Protein AF-A0A6S7KGS9-F1 (afdb_monomer)

Mean predicted aligned error: 4.2 Å

Sequence (75 aa):
MTINYDALIVRSATKVTDEVLKAGRRLKLVGRAGTGVDNIDIKSATRNGVIVMNTPSGNTLSAAEHTCAMIISLA

pLDDT: mean 93.19, std 9.09, range [47.19, 98.25]

Solvent-accessible surface area (backbone atoms only — not comparable to full-atom values): 4454 Å² total; per-residue (Å²): 134,88,85,74,48,52,63,46,81,41,50,83,86,55,70,44,43,58,69,57,55,65,71,35,84,58,39,44,36,38,40,34,72,38,63,70,61,91,44,44,44,60,70,48,29,54,76,66,64,27,46,79,46,58,36,73,72,76,54,52,64,62,52,50,54,50,49,54,50,53,59,60,72,76,108

InterPro domains:
  IPR006139 D-isomer specific 2-hydroxyacid dehydrogenase, catalytic domain [PF00389] (4-67)

Organism: Paramuricea clavata (NCBI:txid317549)

Foldseek 3Di:
DDDADQEAEDEDPAAADLVNLVVRLNHAEYEYAAADDVRHPPVSCVVSNHYYYYDHPPCVVVVVVVVVVVVVVVD

Radius of gyration: 16.84 Å; Cα contacts (8 Å, |Δi|>4): 95; chains: 1; bounding box: 46×19×45 Å

Structure (mmCIF, N/CA/C/O backbone):
data_AF-A0A6S7KGS9-F1
#
_entry.id   AF-A0A6S7KGS9-F1
#
loop_
_atom_site.group_PDB
_atom_site.id
_atom_site.type_symbol
_atom_site.label_atom_id
_atom_site.label_alt_id
_atom_site.label_comp_id
_atom_site.label_asym_id
_atom_site.label_entity_id
_atom_site.label_seq_id
_atom_site.pdbx_PDB_ins_code
_atom_site.Cartn_x
_atom_site.Cartn_y
_atom_site.Cartn_z
_atom_site.occupancy
_atom_site.B_iso_or_equiv
_atom_site.auth_seq_id
_atom_site.auth_comp_id
_atom_site.auth_asym_id
_atom_site.auth_atom_id
_atom_site.pdbx_PDB_model_num
ATOM 1 N N . MET A 1 1 ? -29.157 -7.253 9.961 1.00 47.19 1 MET A N 1
ATOM 2 C CA . MET A 1 1 ? -27.924 -7.961 9.558 1.00 47.19 1 MET A CA 1
ATOM 3 C C . MET A 1 1 ? -26.808 -6.931 9.460 1.00 47.19 1 MET A C 1
ATOM 5 O O . MET A 1 1 ? -26.652 -6.302 8.425 1.00 47.19 1 MET A O 1
ATOM 9 N N . THR A 1 2 ? -26.123 -6.635 10.566 1.00 55.34 2 THR A N 1
ATOM 10 C CA . THR A 1 2 ? -25.054 -5.623 10.586 1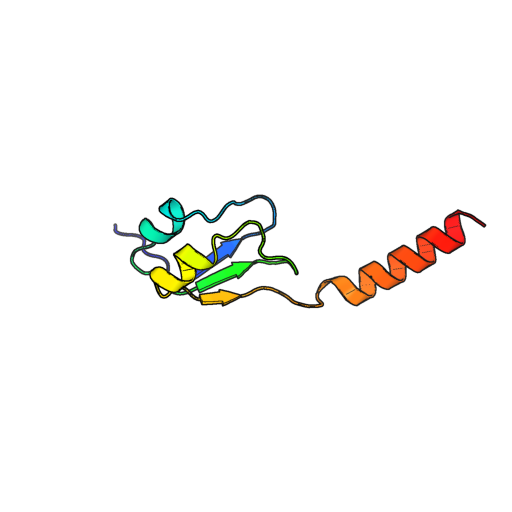.00 55.34 2 THR A CA 1
ATOM 11 C C . THR A 1 2 ? -23.773 -6.288 10.111 1.00 55.34 2 THR A C 1
ATOM 13 O O . THR A 1 2 ? -23.083 -6.967 10.872 1.00 55.34 2 THR A O 1
ATOM 16 N N . ILE A 1 3 ? -23.525 -6.184 8.808 1.00 57.81 3 ILE A N 1
ATOM 17 C CA . ILE A 1 3 ? -22.279 -6.642 8.213 1.00 57.81 3 ILE A CA 1
ATOM 18 C C . ILE A 1 3 ? -21.207 -5.657 8.662 1.00 57.81 3 ILE A C 1
ATOM 20 O O . ILE A 1 3 ? -21.229 -4.495 8.263 1.00 57.81 3 ILE A O 1
ATOM 24 N N . ASN A 1 4 ? -20.292 -6.101 9.516 1.00 82.44 4 ASN A N 1
ATOM 25 C CA . ASN A 1 4 ? -19.174 -5.265 9.917 1.00 82.44 4 ASN A CA 1
ATOM 26 C C . ASN A 1 4 ? -17.887 -5.972 9.526 1.00 82.44 4 ASN A C 1
ATOM 28 O O . ASN A 1 4 ? -17.708 -7.156 9.811 1.00 82.44 4 ASN A O 1
ATOM 32 N N . TYR A 1 5 ? -16.997 -5.198 8.928 1.00 90.81 5 TYR A N 1
ATOM 33 C CA . TYR A 1 5 ? -15.729 -5.660 8.401 1.00 90.81 5 TYR A CA 1
ATOM 34 C C . TYR A 1 5 ? -14.591 -5.154 9.282 1.00 90.81 5 TYR A C 1
ATOM 36 O O . TYR A 1 5 ? -14.590 -3.990 9.687 1.00 90.81 5 TYR A O 1
ATOM 44 N N . ASP A 1 6 ? -13.623 -6.023 9.559 1.00 95.06 6 ASP A N 1
ATOM 45 C CA . ASP A 1 6 ? -12.401 -5.664 10.282 1.00 95.06 6 ASP A CA 1
ATOM 46 C C . ASP A 1 6 ? -11.325 -5.078 9.355 1.00 95.06 6 ASP A C 1
ATOM 48 O O . ASP A 1 6 ? -10.446 -4.350 9.815 1.00 95.06 6 ASP A O 1
ATOM 52 N N . ALA A 1 7 ? -11.388 -5.363 8.051 1.00 95.75 7 ALA A N 1
ATOM 53 C CA . ALA A 1 7 ? -10.396 -4.916 7.081 1.00 95.75 7 ALA A CA 1
ATOM 54 C C . ALA A 1 7 ? -11.022 -4.492 5.748 1.00 95.75 7 ALA A C 1
ATOM 56 O O . ALA A 1 7 ? -12.039 -5.037 5.318 1.00 95.75 7 ALA A O 1
ATOM 57 N N . LEU A 1 8 ? -10.368 -3.542 5.082 1.00 96.00 8 LEU A N 1
ATOM 58 C CA . LEU A 1 8 ? -10.700 -3.059 3.747 1.00 96.00 8 LEU A CA 1
ATOM 59 C C . LEU A 1 8 ? -9.474 -3.223 2.842 1.00 96.00 8 LEU A C 1
ATOM 61 O O . LEU A 1 8 ? -8.408 -2.696 3.151 1.00 96.00 8 LEU A O 1
ATOM 65 N N . ILE A 1 9 ? -9.624 -3.926 1.719 1.00 96.62 9 ILE A N 1
ATOM 66 C CA . ILE A 1 9 ? -8.548 -4.120 0.738 1.00 96.62 9 ILE A CA 1
ATOM 67 C C . ILE A 1 9 ? -8.849 -3.308 -0.518 1.00 96.62 9 ILE A C 1
ATOM 69 O O . ILE A 1 9 ? -9.931 -3.422 -1.092 1.00 96.62 9 ILE A O 1
ATOM 73 N N . VAL A 1 10 ? -7.892 -2.487 -0.948 1.00 96.75 10 VAL A N 1
ATOM 74 C CA . VAL A 1 10 ? -8.055 -1.559 -2.075 1.00 96.75 10 VAL A CA 1
ATOM 75 C C . VAL A 1 10 ? -6.888 -1.603 -3.057 1.00 96.75 10 VAL A C 1
A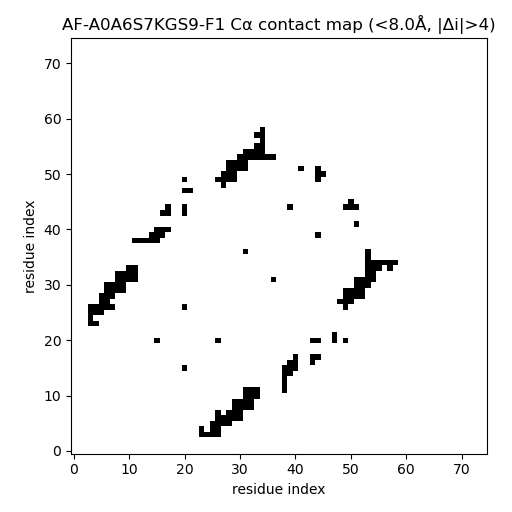TOM 77 O O . VAL A 1 10 ? -5.785 -2.063 -2.758 1.00 96.75 10 VAL A O 1
ATOM 80 N N . ARG A 1 11 ? -7.142 -1.064 -4.252 1.00 95.50 11 ARG A N 1
ATOM 81 C CA . ARG A 1 11 ? -6.146 -0.743 -5.286 1.00 95.50 11 ARG A CA 1
ATOM 82 C C . ARG A 1 11 ? -6.135 0.765 -5.555 1.00 95.50 11 ARG A C 1
ATOM 84 O O . ARG A 1 11 ? -6.727 1.525 -4.800 1.00 95.50 11 ARG A O 1
ATOM 91 N N . SER A 1 12 ? -5.459 1.200 -6.617 1.00 93.50 12 SER A N 1
ATOM 92 C CA . SER A 1 12 ? -5.236 2.612 -6.965 1.00 93.50 12 SER A CA 1
ATOM 93 C C . SER A 1 12 ? -6.507 3.441 -7.189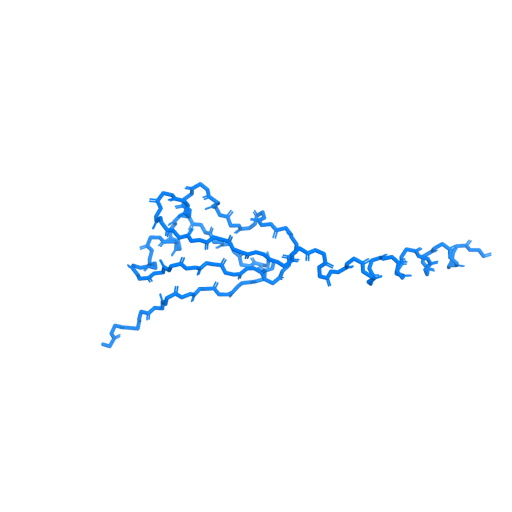 1.00 93.50 12 SER A C 1
ATOM 95 O O . SER A 1 12 ? -6.509 4.627 -6.862 1.00 93.50 12 SER A O 1
ATOM 97 N N . ALA A 1 13 ? -7.573 2.846 -7.731 1.00 95.50 13 ALA A N 1
ATOM 98 C CA . ALA A 1 13 ? -8.788 3.577 -8.099 1.00 95.50 13 ALA A CA 1
ATOM 99 C C . ALA A 1 13 ? -9.622 4.024 -6.886 1.00 95.50 13 ALA A C 1
ATOM 101 O O . ALA A 1 13 ? -10.170 5.125 -6.877 1.00 95.50 13 ALA A O 1
ATOM 102 N N . THR A 1 14 ? -9.712 3.189 -5.850 1.00 96.50 14 THR A N 1
ATOM 103 C CA . THR A 1 14 ? -10.558 3.457 -4.681 1.00 96.50 14 THR A CA 1
ATOM 104 C C . THR A 1 14 ? -9.968 4.579 -3.837 1.00 96.50 14 THR A C 1
ATOM 106 O O . THR A 1 14 ? -8.793 4.522 -3.483 1.00 96.50 14 THR A O 1
ATOM 109 N N . LYS A 1 15 ? -10.774 5.577 -3.468 1.00 97.50 15 LYS A N 1
ATOM 110 C CA . LYS A 1 15 ? -10.386 6.632 -2.525 1.00 97.50 15 LYS A CA 1
ATOM 111 C C . LYS A 1 15 ? -10.916 6.291 -1.136 1.00 97.50 15 LYS A C 1
ATOM 113 O O . LYS A 1 15 ? -12.123 6.174 -0.950 1.00 97.50 15 LYS A O 1
ATOM 118 N N . VAL A 1 16 ? -10.021 6.120 -0.171 1.00 97.3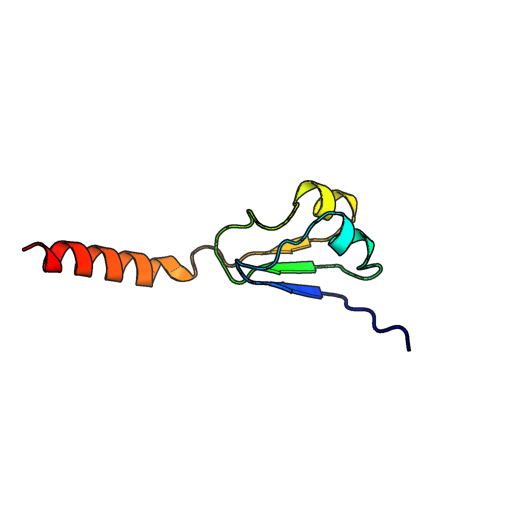8 16 VAL A N 1
ATOM 119 C CA . VAL A 1 16 ? -10.370 5.855 1.228 1.00 97.38 16 VAL A CA 1
ATOM 120 C C . VAL A 1 16 ? -10.318 7.181 1.977 1.00 97.38 16 VAL A C 1
ATOM 122 O O . VAL A 1 16 ? -9.266 7.605 2.455 1.00 97.38 16 VAL A O 1
ATOM 125 N N . THR A 1 17 ? -11.455 7.869 1.990 1.00 97.50 17 THR A N 1
ATOM 126 C CA . THR A 1 17 ? -11.635 9.178 2.629 1.00 97.50 17 THR A CA 1
ATOM 127 C C . THR A 1 17 ? -11.988 9.033 4.113 1.00 97.50 17 THR A C 1
ATOM 129 O O . THR A 1 17 ? -12.301 7.940 4.589 1.00 97.50 17 THR A O 1
ATOM 132 N N . ASP A 1 18 ? -11.989 10.147 4.849 1.00 96.50 18 ASP A N 1
ATOM 133 C CA . ASP A 1 18 ? -12.469 10.205 6.239 1.00 96.50 18 ASP A CA 1
ATOM 134 C C . ASP A 1 18 ? -13.899 9.652 6.398 1.00 96.50 18 ASP A C 1
ATOM 136 O O . ASP A 1 18 ? -14.180 8.930 7.351 1.00 96.50 18 ASP A O 1
ATOM 140 N N . GLU A 1 19 ? -14.786 9.912 5.432 1.00 95.44 19 GLU A N 1
ATOM 141 C CA . GLU A 1 19 ? -16.161 9.394 5.432 1.00 95.44 19 GLU A CA 1
ATOM 142 C C . GLU A 1 19 ? -16.202 7.863 5.358 1.00 95.44 19 GLU A C 1
ATOM 144 O O . GLU A 1 19 ? -16.926 7.222 6.122 1.00 95.44 19 GLU A O 1
ATOM 149 N N . VAL A 1 20 ? -15.378 7.267 4.489 1.00 94.31 20 VAL A N 1
ATOM 150 C CA . VAL A 1 20 ? -15.260 5.805 4.361 1.00 94.31 20 VAL A CA 1
ATOM 151 C C . VAL A 1 20 ? -14.754 5.193 5.668 1.00 94.3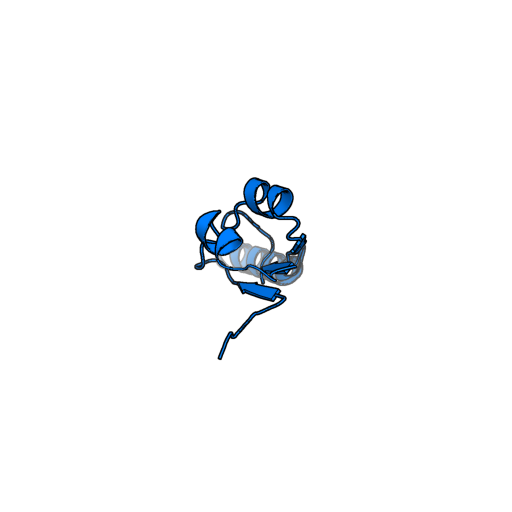1 20 VAL A C 1
ATOM 153 O O . VAL A 1 20 ? -15.290 4.187 6.135 1.00 94.31 20 VAL A O 1
ATOM 156 N N . LEU A 1 21 ? -13.748 5.815 6.286 1.00 95.00 21 LEU A N 1
ATOM 157 C CA . LEU A 1 21 ? -13.165 5.348 7.545 1.00 95.00 21 LEU A CA 1
ATOM 158 C C . LEU A 1 21 ? -14.169 5.430 8.705 1.00 95.00 21 LEU A C 1
ATOM 160 O O . LEU A 1 21 ? -14.279 4.483 9.479 1.00 95.00 21 LEU A O 1
ATOM 164 N N . LYS A 1 22 ? -14.960 6.507 8.785 1.00 92.56 22 LYS A N 1
ATOM 165 C CA . LYS A 1 22 ? -16.018 6.677 9.797 1.00 92.56 22 LYS A CA 1
ATOM 166 C C . LYS A 1 22 ? -17.182 5.704 9.618 1.00 92.56 22 LYS A C 1
ATOM 168 O O . LYS A 1 22 ? -17.756 5.244 10.607 1.00 92.56 22 LYS A O 1
ATOM 173 N N . ALA A 1 23 ? -17.532 5.370 8.375 1.00 92.56 23 ALA A N 1
ATOM 174 C CA . ALA A 1 23 ? -18.542 4.353 8.090 1.00 92.56 23 ALA A CA 1
ATOM 175 C C . ALA A 1 23 ? -18.092 2.956 8.567 1.00 92.56 23 ALA A C 1
ATOM 177 O O . ALA A 1 23 ? -18.907 2.148 9.021 1.00 92.56 23 ALA A O 1
ATOM 178 N N . GLY A 1 24 ? -16.783 2.687 8.536 1.00 90.50 24 GLY A N 1
ATOM 179 C CA . GLY A 1 24 ? -16.154 1.454 9.004 1.00 90.50 24 GLY A CA 1
ATOM 180 C C . GLY A 1 24 ? -16.044 1.341 10.528 1.00 90.50 24 GLY A C 1
ATOM 181 O O . GLY A 1 24 ? -14.947 1.236 11.058 1.00 90.50 24 GLY A O 1
ATOM 182 N N . ARG A 1 25 ? -17.164 1.285 11.259 1.00 87.56 25 ARG A N 1
ATOM 183 C CA . ARG A 1 25 ? -17.184 1.298 12.744 1.00 87.56 25 ARG A CA 1
ATOM 184 C C . ARG A 1 25 ? -16.383 0.189 13.455 1.00 87.56 25 ARG A C 1
ATOM 186 O O . ARG A 1 25 ? -16.133 0.313 14.649 1.00 87.56 25 ARG A O 1
ATOM 193 N N . ARG A 1 26 ? -16.043 -0.912 12.772 1.00 92.62 26 ARG A N 1
ATOM 194 C CA . ARG A 1 26 ? -15.164 -1.990 13.285 1.00 92.62 26 ARG A CA 1
ATOM 195 C C . ARG A 1 26 ? -13.874 -2.149 12.476 1.00 92.62 26 ARG A C 1
ATOM 197 O O . ARG A 1 26 ? -13.152 -3.117 12.687 1.00 92.62 26 ARG A O 1
ATOM 204 N N . LEU A 1 27 ? -13.605 -1.233 11.550 1.00 95.31 27 LEU A N 1
ATOM 205 C CA . LEU A 1 27 ? -12.445 -1.305 10.681 1.00 95.31 27 LEU A CA 1
ATOM 206 C C . LEU A 1 27 ? -11.177 -1.123 11.519 1.00 95.31 27 LEU A C 1
ATOM 208 O O . LEU A 1 27 ? -11.071 -0.186 12.301 1.00 95.31 27 LEU A O 1
ATOM 212 N N . LYS A 1 28 ? -10.224 -2.032 11.348 1.00 96.44 28 LYS A N 1
ATOM 213 C CA . LYS A 1 28 ? -8.919 -2.026 12.021 1.00 96.44 28 LYS A CA 1
ATOM 214 C C . LYS A 1 28 ? -7.778 -1.832 11.032 1.00 96.44 28 LYS A C 1
ATOM 216 O O . LYS A 1 28 ? -6.722 -1.340 11.418 1.00 96.44 28 LYS A O 1
ATOM 221 N N . LEU A 1 29 ? -7.981 -2.218 9.769 1.00 97.06 29 LEU A N 1
ATOM 222 C CA . LEU A 1 29 ? -6.938 -2.200 8.748 1.00 97.06 29 LEU A CA 1
ATOM 223 C C . LEU A 1 29 ? -7.457 -1.786 7.367 1.00 97.06 29 LEU A C 1
ATOM 225 O O . LEU A 1 29 ? -8.494 -2.258 6.904 1.00 97.06 29 LEU A O 1
ATOM 229 N N . VAL A 1 30 ? -6.673 -0.967 6.672 1.00 97.62 30 VAL A N 1
ATOM 230 C CA . VAL A 1 30 ? -6.777 -0.729 5.232 1.00 97.62 30 VAL A CA 1
ATOM 231 C C . VAL A 1 30 ? -5.508 -1.250 4.566 1.00 97.62 30 VAL A C 1
ATOM 233 O O . VAL A 1 30 ? -4.415 -0.733 4.795 1.00 97.62 30 VAL A O 1
ATOM 236 N N . GLY A 1 31 ? -5.651 -2.278 3.735 1.00 97.06 31 GLY A N 1
ATOM 237 C CA . GLY A 1 31 ? -4.567 -2.832 2.931 1.00 97.06 31 GLY A CA 1
ATOM 238 C C . GLY A 1 31 ? -4.627 -2.301 1.503 1.00 97.06 31 GLY A C 1
ATOM 239 O O . GLY A 1 31 ? -5.631 -2.487 0.816 1.00 97.06 31 GLY A O 1
ATOM 240 N N . ARG A 1 32 ? -3.552 -1.676 1.020 1.00 96.94 32 ARG A N 1
ATOM 241 C CA . ARG A 1 32 ? -3.407 -1.289 -0.385 1.00 96.94 32 ARG A CA 1
ATOM 242 C C . ARG A 1 32 ? -2.495 -2.259 -1.128 1.00 96.94 32 ARG A C 1
ATOM 244 O O . ARG A 1 32 ? -1.307 -2.354 -0.841 1.00 96.94 32 ARG A O 1
ATOM 251 N N . ALA A 1 33 ? -3.039 -2.890 -2.166 1.00 93.44 33 ALA A N 1
ATOM 252 C CA . ALA A 1 33 ? -2.262 -3.646 -3.143 1.00 93.44 33 ALA A CA 1
ATOM 253 C C . ALA A 1 33 ? -1.551 -2.677 -4.109 1.00 93.44 33 ALA A C 1
ATOM 255 O O . ALA A 1 33 ? -2.055 -2.361 -5.189 1.00 93.44 33 ALA A O 1
ATOM 256 N N . GLY A 1 34 ? -0.410 -2.147 -3.672 1.00 90.81 34 GLY A N 1
ATOM 257 C CA . GLY A 1 34 ? 0.440 -1.204 -4.397 1.00 90.81 34 GLY A CA 1
ATOM 258 C C . GLY A 1 34 ? 1.467 -0.544 -3.473 1.00 90.81 34 GLY A C 1
ATOM 259 O O . GLY A 1 34 ? 1.357 -0.640 -2.255 1.00 90.81 34 GLY A O 1
ATOM 260 N N . THR A 1 35 ? 2.465 0.128 -4.048 1.00 91.88 35 THR A N 1
ATOM 261 C CA . THR A 1 35 ? 3.566 0.762 -3.296 1.00 91.88 35 THR A CA 1
ATOM 262 C C . THR A 1 35 ? 3.176 2.107 -2.677 1.00 91.88 35 THR A C 1
ATOM 264 O O . THR A 1 35 ? 3.484 2.354 -1.518 1.00 91.88 35 THR A O 1
ATOM 267 N N . GLY A 1 36 ? 2.487 2.977 -3.417 1.00 91.69 36 GLY A N 1
ATOM 268 C CA . GLY A 1 36 ? 1.990 4.258 -2.893 1.00 91.69 36 GLY A CA 1
ATOM 269 C C . GLY A 1 36 ? 0.791 4.093 -1.957 1.00 91.69 36 GLY A C 1
ATOM 270 O O . GLY A 1 36 ? 0.164 3.037 -1.941 1.00 91.69 36 GLY A O 1
ATOM 271 N N . VAL A 1 37 ? 0.436 5.147 -1.219 1.00 95.75 37 VAL A N 1
ATOM 272 C CA . VAL A 1 37 ? -0.762 5.211 -0.348 1.00 95.75 37 VAL A CA 1
ATOM 273 C C . VAL A 1 37 ? -1.573 6.496 -0.554 1.00 95.75 37 VAL A C 1
ATOM 275 O O . VAL A 1 37 ? -2.431 6.841 0.247 1.00 95.75 37 VAL A O 1
ATOM 278 N N . ASP A 1 38 ? -1.359 7.182 -1.676 1.00 95.44 38 ASP A N 1
ATOM 279 C CA . ASP A 1 38 ? -1.872 8.535 -1.971 1.00 95.44 38 ASP A CA 1
ATOM 280 C C . ASP A 1 38 ? -3.402 8.613 -2.107 1.00 95.44 38 ASP A C 1
ATOM 282 O O . ASP A 1 38 ? -3.998 9.684 -2.180 1.00 95.44 38 ASP A O 1
ATOM 286 N N . ASN A 1 39 ? -4.060 7.459 -2.202 1.00 95.69 39 ASN A N 1
ATOM 287 C CA . ASN A 1 39 ? -5.511 7.329 -2.277 1.00 95.69 39 ASN A CA 1
ATOM 288 C C . ASN A 1 39 ? -6.165 7.064 -0.912 1.00 95.69 39 ASN A C 1
ATOM 290 O O . ASN A 1 39 ? -7.376 6.856 -0.874 1.00 95.69 39 ASN A O 1
ATOM 294 N N . ILE A 1 40 ? -5.390 7.035 0.173 1.00 97.62 40 ILE A N 1
ATOM 295 C CA . ILE A 1 40 ? -5.865 6.802 1.535 1.00 97.62 40 ILE A CA 1
ATOM 296 C C . ILE A 1 40 ? -5.560 8.044 2.367 1.00 97.62 40 ILE A C 1
ATOM 298 O O . ILE A 1 40 ? -4.423 8.510 2.411 1.00 97.62 40 ILE A O 1
ATOM 302 N N . ASP A 1 41 ? -6.563 8.568 3.066 1.00 97.50 41 ASP A N 1
ATOM 303 C CA . ASP A 1 41 ? -6.350 9.631 4.043 1.00 97.50 41 ASP A CA 1
ATOM 304 C C . ASP A 1 41 ? -5.697 9.064 5.312 1.00 97.50 41 ASP A C 1
ATOM 306 O O . ASP A 1 41 ? -6.362 8.636 6.259 1.00 97.50 41 ASP A O 1
ATOM 310 N N . ILE A 1 42 ? -4.363 9.068 5.321 1.00 97.56 42 ILE A N 1
ATOM 311 C CA . ILE A 1 42 ? -3.549 8.547 6.424 1.00 97.56 42 ILE A CA 1
ATOM 312 C C . ILE A 1 42 ? -3.840 9.275 7.737 1.00 97.56 42 ILE A C 1
ATOM 314 O O . ILE A 1 42 ? -3.901 8.645 8.790 1.00 97.56 42 ILE A O 1
ATOM 318 N N . LYS A 1 43 ? -4.062 10.596 7.700 1.00 97.12 43 LYS A N 1
ATOM 319 C CA . LYS A 1 43 ? -4.320 11.367 8.924 1.00 97.12 43 LYS 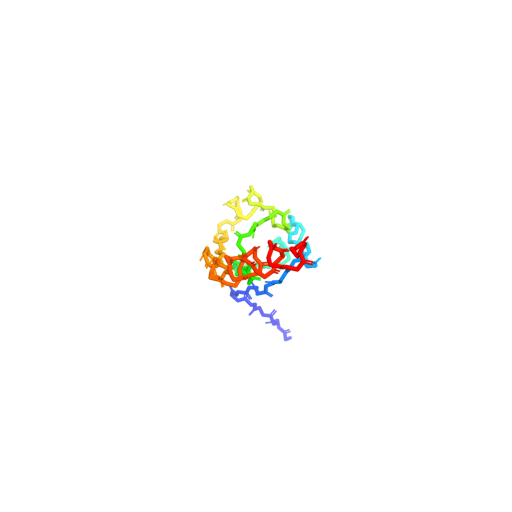A CA 1
ATOM 320 C C . LYS A 1 43 ? -5.641 10.936 9.548 1.00 97.12 43 LYS A C 1
ATOM 322 O O . LYS A 1 43 ? -5.721 10.775 10.764 1.00 97.12 43 LYS A O 1
ATOM 327 N N . SER A 1 44 ? -6.669 10.762 8.724 1.00 96.94 44 SER A N 1
ATOM 328 C CA . SER A 1 44 ? -7.973 10.280 9.171 1.00 96.94 44 SER A CA 1
ATOM 329 C C . SER A 1 44 ? -7.905 8.831 9.645 1.00 96.94 44 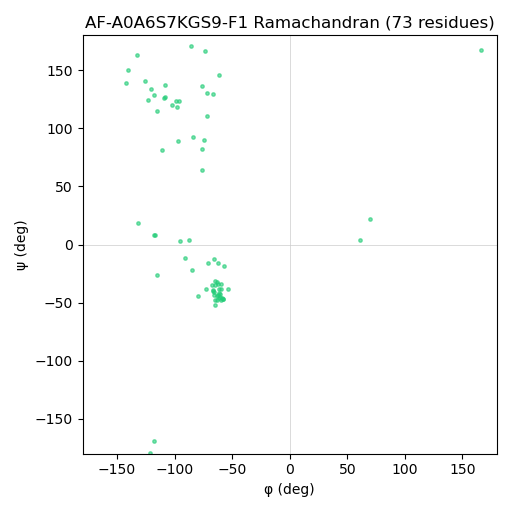SER A C 1
ATOM 331 O O . SER A 1 44 ? -8.468 8.524 10.693 1.00 96.94 44 SER A O 1
ATOM 333 N N . ALA A 1 45 ? -7.152 7.963 8.965 1.00 97.00 45 ALA A N 1
ATOM 334 C CA . ALA A 1 45 ? -6.955 6.578 9.396 1.00 97.00 45 ALA A CA 1
ATOM 335 C C . ALA A 1 45 ? -6.312 6.509 10.791 1.00 97.00 45 ALA A C 1
ATOM 337 O O . ALA A 1 45 ? -6.865 5.871 11.686 1.00 97.00 45 ALA A O 1
ATOM 338 N N . THR A 1 46 ? -5.238 7.274 11.023 1.00 96.56 46 THR A N 1
ATOM 339 C CA . THR A 1 46 ? -4.573 7.366 12.332 1.00 96.56 46 THR A CA 1
ATOM 340 C C . THR A 1 46 ? -5.516 7.860 13.429 1.00 96.56 46 THR A C 1
ATOM 342 O O . THR A 1 46 ? -5.567 7.258 14.499 1.00 96.56 46 THR A O 1
ATOM 345 N N . ARG A 1 47 ? -6.307 8.918 13.183 1.00 96.31 47 ARG A N 1
ATOM 346 C CA . ARG A 1 47 ? -7.273 9.432 14.178 1.00 96.31 47 ARG A CA 1
ATOM 347 C C . ARG A 1 47 ? -8.364 8.419 14.535 1.00 96.31 47 ARG A C 1
ATOM 349 O O . ARG A 1 47 ? -8.833 8.423 15.666 1.00 96.31 47 ARG A O 1
ATOM 356 N N . ASN A 1 48 ? -8.760 7.573 13.585 1.00 93.12 48 ASN A N 1
ATOM 357 C CA . ASN A 1 48 ? -9.757 6.520 13.794 1.00 93.12 48 ASN A CA 1
ATOM 358 C C . ASN A 1 48 ? -9.139 5.203 14.313 1.00 93.12 48 ASN A C 1
ATOM 360 O O . ASN A 1 48 ? -9.859 4.220 14.461 1.00 93.12 48 ASN A O 1
ATOM 364 N N . GLY A 1 49 ? -7.827 5.156 14.586 1.00 95.00 49 GLY A N 1
ATOM 365 C CA . GLY A 1 49 ? -7.148 3.945 15.062 1.00 95.00 49 GLY A CA 1
ATOM 366 C C . GLY A 1 49 ? -7.042 2.831 14.012 1.00 95.00 49 GLY A C 1
ATOM 367 O O . GLY A 1 49 ? -6.885 1.666 14.369 1.00 95.00 49 GLY A O 1
ATOM 368 N N . VAL A 1 50 ? -7.142 3.178 12.725 1.00 97.44 50 VAL A N 1
ATOM 369 C CA . VAL A 1 50 ? -7.096 2.239 11.600 1.00 97.44 50 VAL A CA 1
ATOM 370 C C . VAL A 1 50 ? -5.680 2.187 11.032 1.00 97.44 50 VAL A C 1
ATOM 372 O O . VAL A 1 50 ? -5.127 3.204 10.614 1.00 97.44 50 VAL A O 1
ATOM 375 N N . ILE A 1 51 ? -5.098 0.991 10.978 1.00 97.62 51 ILE A N 1
ATOM 376 C CA . ILE A 1 51 ? -3.762 0.757 10.420 1.00 97.62 51 ILE A CA 1
ATOM 377 C C . ILE A 1 51 ? -3.829 0.799 8.894 1.00 97.62 51 ILE A C 1
ATOM 379 O O . ILE A 1 51 ? -4.712 0.192 8.290 1.00 97.62 51 ILE A O 1
ATOM 383 N N . VAL A 1 52 ? -2.864 1.459 8.256 1.00 97.69 52 VAL A N 1
ATOM 384 C CA . VAL A 1 52 ? -2.702 1.433 6.798 1.00 97.69 52 VAL A CA 1
ATOM 385 C C . VAL A 1 52 ? -1.453 0.637 6.444 1.00 97.69 52 VAL A C 1
ATOM 387 O O . VAL A 1 52 ? -0.370 0.933 6.942 1.00 97.69 52 VAL A O 1
ATOM 390 N N . MET A 1 53 ? -1.605 -0.363 5.576 1.00 96.50 53 MET A N 1
ATOM 391 C CA . MET A 1 53 ? -0.510 -1.196 5.077 1.00 96.50 53 MET A CA 1
ATOM 392 C C . MET A 1 53 ? -0.493 -1.184 3.549 1.00 96.50 53 MET A C 1
ATOM 394 O O . MET A 1 53 ? -1.539 -1.233 2.905 1.00 96.50 53 MET A O 1
ATOM 398 N N . ASN A 1 54 ? 0.700 -1.140 2.968 1.00 95.62 54 ASN A N 1
ATOM 399 C CA . ASN A 1 54 ? 0.947 -1.215 1.533 1.00 95.62 54 ASN A CA 1
ATOM 400 C C . ASN A 1 54 ? 1.851 -2.415 1.204 1.00 95.62 54 ASN A C 1
ATOM 402 O O . ASN A 1 54 ? 2.268 -3.160 2.089 1.00 95.62 54 ASN A O 1
ATOM 406 N N . THR A 1 55 ? 2.168 -2.600 -0.076 1.00 94.25 55 THR A N 1
ATOM 407 C CA . THR A 1 55 ? 3.115 -3.625 -0.536 1.00 94.25 55 THR A CA 1
ATOM 408 C C . THR A 1 55 ? 4.378 -2.943 -1.066 1.00 94.25 55 THR A C 1
ATOM 410 O O . THR A 1 55 ? 4.480 -2.715 -2.281 1.00 94.25 55 THR A O 1
ATOM 413 N N . PRO A 1 56 ? 5.320 -2.541 -0.191 1.00 92.62 56 PRO A N 1
ATOM 414 C CA . PRO A 1 56 ? 6.559 -1.918 -0.635 1.00 92.62 56 PRO A CA 1
ATOM 415 C C . PRO A 1 56 ? 7.350 -2.893 -1.511 1.00 92.62 56 PRO A C 1
ATOM 417 O O . PRO A 1 56 ? 7.291 -4.107 -1.323 1.00 92.62 56 PRO A O 1
ATOM 420 N N . SER A 1 57 ? 8.055 -2.356 -2.506 1.00 91.19 57 SER A N 1
ATOM 421 C CA . SER A 1 57 ? 8.919 -3.111 -3.428 1.00 91.19 57 SER A CA 1
ATOM 422 C C . SER A 1 57 ? 8.242 -4.188 -4.292 1.00 91.19 57 SER A C 1
ATOM 424 O O . SER A 1 57 ? 8.918 -4.865 -5.063 1.00 91.19 57 SER A O 1
ATOM 426 N N . GLY A 1 58 ? 6.913 -4.338 -4.230 1.00 87.94 58 GLY A N 1
ATOM 427 C CA . GLY A 1 58 ? 6.192 -5.405 -4.938 1.00 87.94 58 GLY A CA 1
ATOM 428 C C . GLY A 1 58 ? 6.300 -5.356 -6.468 1.00 87.94 58 GLY A C 1
ATOM 429 O O . GLY A 1 58 ? 6.008 -6.347 -7.127 1.00 87.94 58 GLY A O 1
ATOM 430 N N . ASN A 1 59 ? 6.727 -4.227 -7.040 1.00 90.88 59 ASN A N 1
ATOM 431 C CA . ASN A 1 59 ? 6.937 -4.052 -8.478 1.00 90.88 59 ASN A CA 1
ATOM 432 C C . ASN A 1 59 ? 8.393 -3.729 -8.858 1.00 90.88 59 ASN A C 1
ATOM 434 O O . ASN A 1 59 ? 8.643 -3.401 -10.015 1.00 90.88 59 ASN A O 1
ATOM 438 N N . THR A 1 60 ? 9.346 -3.796 -7.921 1.00 94.00 60 THR A N 1
ATOM 439 C CA . THR A 1 60 ? 10.730 -3.358 -8.165 1.00 94.00 60 THR A CA 1
ATOM 440 C C . THR A 1 60 ? 11.395 -4.145 -9.293 1.00 94.00 60 THR A C 1
ATOM 442 O O . THR A 1 60 ? 11.998 -3.537 -10.173 1.00 94.00 60 THR A O 1
ATOM 445 N N . LEU A 1 61 ? 11.247 -5.475 -9.306 1.00 96.19 61 LEU A N 1
ATOM 446 C CA . LEU A 1 61 ? 11.846 -6.323 -10.341 1.00 96.19 61 LEU A CA 1
ATOM 447 C C . LEU A 1 61 ? 11.249 -6.030 -11.723 1.00 96.19 61 LEU A C 1
ATOM 449 O O . LEU A 1 61 ? 11.984 -5.703 -12.648 1.00 96.19 61 LEU A O 1
ATOM 453 N N . SER A 1 62 ? 9.920 -6.045 -11.842 1.00 95.62 62 SER A N 1
ATOM 454 C CA . SER A 1 62 ? 9.249 -5.773 -13.118 1.00 95.62 62 SER A CA 1
ATOM 455 C C . SER A 1 62 ? 9.522 -4.361 -13.639 1.00 95.62 62 SER A C 1
ATOM 457 O O . SER A 1 62 ? 9.629 -4.162 -14.844 1.00 95.62 62 SER A O 1
ATOM 459 N N . ALA A 1 63 ? 9.669 -3.369 -12.753 1.00 95.25 63 ALA A N 1
ATOM 460 C CA . ALA A 1 63 ? 10.063 -2.019 -13.148 1.00 95.25 63 ALA A CA 1
ATOM 461 C C . ALA A 1 63 ? 11.501 -1.974 -13.698 1.00 95.25 63 ALA A C 1
ATOM 463 O O . ALA A 1 63 ? 11.754 -1.281 -14.685 1.00 95.25 63 ALA A O 1
ATOM 464 N N . ALA A 1 64 ? 12.430 -2.729 -13.100 1.00 97.19 64 ALA A N 1
ATOM 465 C CA . ALA A 1 64 ? 13.800 -2.846 -13.595 1.00 97.19 64 ALA A CA 1
ATOM 466 C C . ALA A 1 64 ? 13.846 -3.533 -14.970 1.00 97.19 64 ALA A C 1
ATOM 468 O O . ALA A 1 64 ? 14.441 -2.997 -15.903 1.00 97.19 64 ALA A O 1
ATOM 469 N N . GLU A 1 65 ? 13.149 -4.661 -15.123 1.00 98.19 65 GLU A N 1
ATOM 470 C CA . GLU A 1 65 ? 13.028 -5.380 -16.399 1.00 98.19 65 GLU A CA 1
ATOM 471 C C . GLU A 1 65 ? 12.429 -4.487 -17.489 1.00 98.19 65 GLU A C 1
ATOM 473 O O . GLU A 1 65 ? 12.977 -4.383 -18.587 1.00 98.19 65 GLU A O 1
ATOM 478 N N . HIS A 1 66 ? 11.342 -3.780 -17.169 1.00 97.56 66 HIS A N 1
ATOM 479 C CA . HIS A 1 66 ? 10.6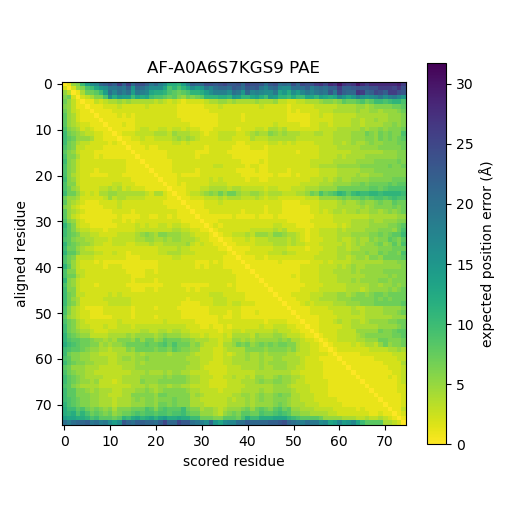99 -2.856 -18.097 1.00 97.56 66 HIS A CA 1
ATOM 480 C C . HIS A 1 66 ? 11.632 -1.711 -18.511 1.00 97.56 66 HIS A C 1
ATOM 482 O O . HIS A 1 66 ? 11.655 -1.329 -19.677 1.00 97.56 66 HIS A O 1
ATOM 488 N N . THR A 1 67 ? 12.448 -1.198 -17.586 1.00 97.81 67 THR A N 1
ATOM 489 C CA . THR A 1 67 ? 13.435 -0.150 -17.883 1.00 97.81 67 THR A CA 1
ATOM 490 C C . THR A 1 67 ? 14.492 -0.640 -18.870 1.00 97.81 67 THR A C 1
ATOM 492 O O . THR A 1 67 ? 14.747 0.032 -19.869 1.00 97.81 67 THR A O 1
ATOM 495 N N . CYS A 1 68 ? 15.064 -1.827 -18.650 1.00 98.19 68 CYS A N 1
ATOM 496 C CA . CYS A 1 68 ? 16.013 -2.425 -19.591 1.00 98.19 68 CYS A CA 1
ATOM 497 C C . CYS A 1 68 ? 15.377 -2.667 -20.966 1.00 98.19 68 CYS A C 1
ATOM 499 O O . CYS A 1 68 ? 15.987 -2.357 -21.987 1.00 98.19 68 CYS A O 1
ATOM 501 N N . ALA A 1 69 ? 14.138 -3.166 -21.000 1.00 98.25 69 ALA A N 1
ATOM 502 C CA . ALA A 1 69 ? 13.406 -3.379 -22.245 1.00 98.25 69 ALA A CA 1
ATOM 503 C C . ALA A 1 69 ? 13.175 -2.068 -23.015 1.00 98.25 69 ALA A C 1
ATOM 505 O O . ALA A 1 69 ? 13.356 -2.041 -24.232 1.00 98.25 69 ALA A O 1
ATOM 506 N N . MET A 1 70 ? 12.831 -0.973 -22.323 1.00 98.19 70 MET A N 1
ATOM 507 C CA . MET A 1 70 ? 12.716 0.349 -22.945 1.00 98.19 70 MET A CA 1
ATOM 508 C C . MET A 1 70 ? 14.053 0.806 -23.535 1.00 98.19 70 MET A C 1
ATOM 510 O O . MET A 1 70 ? 14.074 1.217 -24.685 1.00 98.19 70 MET A O 1
ATOM 514 N N . ILE A 1 71 ? 15.168 0.675 -22.804 1.00 98.12 71 ILE A N 1
ATOM 515 C CA . ILE A 1 71 ? 16.506 1.044 -23.306 1.00 98.12 71 ILE A CA 1
ATOM 516 C C . ILE A 1 71 ? 16.849 0.272 -24.587 1.00 98.12 71 ILE A C 1
ATOM 518 O O . ILE A 1 71 ? 17.284 0.878 -25.561 1.00 98.12 71 ILE A O 1
ATOM 522 N N . ILE A 1 72 ? 16.616 -1.045 -24.603 1.00 97.88 72 ILE A N 1
ATOM 523 C CA . ILE A 1 72 ? 16.875 -1.893 -25.777 1.00 97.88 72 ILE A CA 1
ATOM 524 C C . ILE A 1 72 ? 15.957 -1.518 -26.948 1.00 97.88 72 ILE A C 1
ATOM 526 O O . ILE A 1 72 ? 16.390 -1.559 -28.089 1.00 97.88 72 ILE A O 1
ATOM 530 N N . SER A 1 73 ? 14.709 -1.120 -26.685 1.00 97.00 73 SER A N 1
ATOM 531 C CA . SER A 1 73 ? 13.740 -0.770 -27.738 1.00 97.00 73 SER A CA 1
ATOM 532 C C . SER A 1 73 ? 14.048 0.548 -28.462 1.00 97.00 73 SER A C 1
ATOM 534 O O . SER A 1 73 ? 13.453 0.810 -29.503 1.00 97.00 73 SER A O 1
ATOM 536 N N . LEU A 1 74 ? 14.919 1.398 -27.904 1.00 93.25 74 LEU A N 1
ATOM 537 C CA . LEU A 1 74 ? 15.390 2.628 -28.554 1.00 93.25 74 LEU A CA 1
ATOM 538 C C . LEU A 1 74 ? 16.670 2.425 -29.388 1.00 93.25 74 LEU A C 1
ATOM 540 O O . LEU A 1 74 ? 17.056 3.355 -30.098 1.00 93.25 74 LEU A O 1
ATOM 544 N N . ALA A 1 75 ? 17.338 1.275 -29.254 1.00 70.44 75 ALA A N 1
ATOM 545 C CA . ALA A 1 75 ? 18.583 0.940 -29.949 1.00 70.44 75 ALA A CA 1
ATOM 546 C C . ALA A 1 75 ? 18.314 0.326 -31.330 1.00 70.44 75 ALA A C 1
ATOM 548 O O . ALA A 1 75 ? 19.112 0.622 -32.248 1.00 70.44 75 ALA A O 1
#

Secondary structure (DSSP, 8-state):
-----SEEEE-SS--B-HHHHHH-TT--EEEESSS--TTB-HHHHHHTT-EEE--TTTTHHHHHHHHHHHHHHT-

Nearest PDB structures (foldseek):
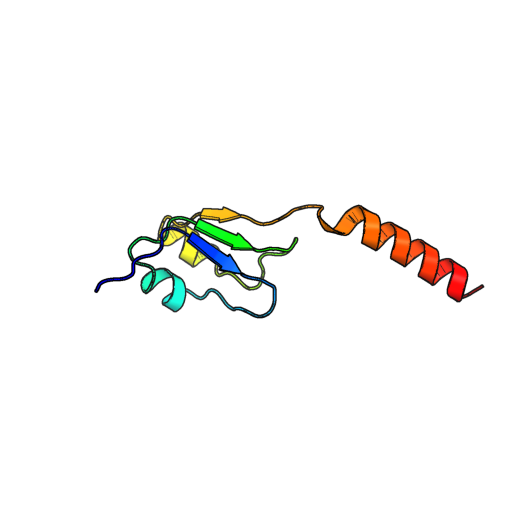  6cwa-assembly1_B  TM=8.834E-01  e=9.025E-09  Homo sapiens
  6rih-assembly1_B  TM=8.938E-01  e=6.031E-08  Homo sapiens
  1wwk-assembly1_B  TM=9.345E-01  e=8.201E-06  Pyrococcus horikoshii OT3
  6ih8-assembly1_C  TM=8.377E-01  e=9.883E-05  Ralstonia sp. 4506
  4nu5-assembly1_B  TM=8.841E-01  e=2.472E-04  Stutzerimonas stutzeri